Protein AF-A0A962NKF5-F1 (afdb_monomer)

pLDDT: mean 88.83, std 11.0, range [54.78, 98.25]

Secondary structure (DSSP, 8-state):
--SS-----EEEEETTEEEEEESTTS-EEEEEEETTB-----------EE-SS-EES-S-HHHHHHHHHHHHHS-PPPSS-HHHHHHHHHHHHHHHHHHT-

Structure (mmCIF, N/CA/C/O backbone):
data_AF-A0A962NKF5-F1
#
_entry.id   AF-A0A962NKF5-F1
#
loop_
_atom_site.group_PDB
_atom_site.id
_atom_site.type_symbol
_atom_site.label_atom_id
_atom_site.label_alt_id
_atom_site.label_comp_id
_atom_site.label_asym_id
_atom_site.label_entity_id
_atom_site.label_seq_id
_atom_site.pdbx_PDB_ins_code
_atom_site.Cartn_x
_atom_site.Cartn_y
_atom_site.Cartn_z
_atom_site.occupancy
_atom_site.B_iso_or_equiv
_atom_site.auth_seq_id
_atom_site.auth_comp_id
_atom_site.auth_asym_id
_atom_site.auth_atom_id
_atom_site.pdbx_PDB_model_num
ATOM 1 N N . SER A 1 1 ? 1.709 -2.705 17.712 1.00 67.31 1 SER A N 1
ATOM 2 C CA . SER A 1 1 ? 2.740 -3.753 17.711 1.00 67.31 1 SER A CA 1
ATOM 3 C C . SER A 1 1 ? 3.871 -3.405 18.652 1.00 67.31 1 SER A C 1
ATOM 5 O O . SER A 1 1 ? 4.357 -2.287 18.574 1.00 67.31 1 SER A O 1
ATOM 7 N N . TYR A 1 2 ? 4.275 -4.319 19.533 1.00 85.94 2 TYR A N 1
ATOM 8 C CA . TYR A 1 2 ? 5.460 -4.162 20.383 1.00 85.94 2 TYR A CA 1
ATOM 9 C C . TYR A 1 2 ? 6.622 -4.927 19.730 1.00 85.94 2 TYR A C 1
ATOM 11 O O . TYR A 1 2 ? 6.464 -6.109 19.433 1.00 85.94 2 TYR A O 1
ATOM 19 N N . GLU A 1 3 ? 7.728 -4.234 19.437 1.00 85.75 3 GLU A N 1
ATOM 20 C CA . GLU A 1 3 ? 9.009 -4.753 18.899 1.00 85.75 3 GLU A CA 1
ATOM 21 C C . GLU A 1 3 ? 9.004 -5.452 17.521 1.00 85.75 3 GLU A C 1
ATOM 23 O O . GLU A 1 3 ? 10.066 -5.636 16.935 1.00 85.75 3 GLU A O 1
ATOM 28 N N . ARG A 1 4 ? 7.846 -5.813 16.958 1.00 80.94 4 ARG A N 1
ATOM 29 C CA . ARG A 1 4 ? 7.738 -6.475 15.642 1.00 80.94 4 ARG A CA 1
ATOM 30 C C . ARG A 1 4 ? 6.448 -6.126 14.910 1.00 80.94 4 ARG A C 1
ATOM 32 O O . ARG A 1 4 ? 5.448 -5.806 15.553 1.00 80.94 4 ARG A O 1
ATOM 39 N N . ASN A 1 5 ? 6.431 -6.261 13.585 1.00 82.00 5 ASN A N 1
ATOM 40 C CA . ASN A 1 5 ? 5.204 -6.144 12.788 1.00 82.00 5 ASN A CA 1
ATOM 41 C C . ASN A 1 5 ? 4.246 -7.282 13.164 1.00 82.00 5 ASN A C 1
ATOM 43 O O . ASN A 1 5 ? 4.622 -8.446 13.088 1.00 82.00 5 ASN A O 1
ATOM 47 N N . MET A 1 6 ? 3.044 -6.947 13.636 1.00 87.50 6 MET A N 1
ATOM 48 C CA . MET A 1 6 ? 2.034 -7.946 14.003 1.00 87.50 6 MET A CA 1
ATOM 49 C C . MET A 1 6 ? 1.136 -8.263 12.811 1.00 87.50 6 MET A C 1
ATOM 51 O O . MET A 1 6 ? 0.938 -9.433 12.519 1.00 87.50 6 MET A O 1
ATOM 55 N N . GLU A 1 7 ? 0.644 -7.241 12.110 1.00 89.19 7 GLU A N 1
ATOM 56 C CA . GLU A 1 7 ? -0.285 -7.400 10.991 1.00 89.19 7 GLU A CA 1
ATOM 57 C C . GLU A 1 7 ? -0.297 -6.127 10.135 1.00 89.19 7 GLU A C 1
ATOM 59 O O . GLU A 1 7 ? -0.183 -5.016 10.666 1.00 89.19 7 GLU A O 1
ATOM 64 N N . GLY A 1 8 ? -0.470 -6.292 8.824 1.00 88.94 8 GLY A N 1
ATOM 65 C CA . GLY A 1 8 ? -1.065 -5.283 7.958 1.00 88.94 8 GLY A CA 1
ATOM 66 C C . GLY A 1 8 ? -2.331 -5.868 7.343 1.00 88.94 8 GLY A C 1
ATOM 67 O O . GLY A 1 8 ? -2.303 -6.993 6.855 1.00 88.94 8 GLY A O 1
ATOM 68 N N . SER A 1 9 ? -3.439 -5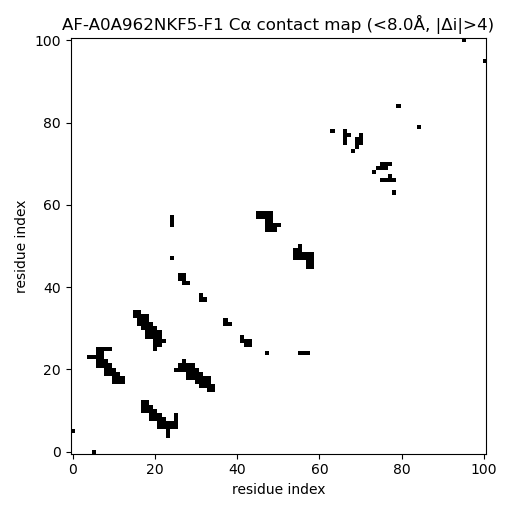.130 7.357 1.00 93.88 9 SER A N 1
ATOM 69 C CA . SER A 1 9 ? -4.677 -5.605 6.744 1.00 93.88 9 SER A CA 1
ATOM 70 C C . SER A 1 9 ? -5.477 -4.506 6.061 1.00 93.88 9 SER A C 1
ATOM 72 O O . SER A 1 9 ? -5.446 -3.333 6.436 1.00 93.88 9 SER A O 1
ATOM 74 N N . LEU A 1 10 ? -6.193 -4.917 5.019 1.00 95.31 10 LEU A N 1
ATOM 75 C CA . LEU A 1 10 ? -7.101 -4.097 4.236 1.00 95.31 10 LEU A CA 1
ATOM 76 C C . LEU A 1 10 ? -8.372 -4.904 3.987 1.00 95.31 10 LEU A C 1
ATOM 78 O O . LEU A 1 10 ? -8.329 -5.981 3.396 1.00 95.31 10 LEU A O 1
ATOM 82 N N . THR A 1 11 ? -9.510 -4.375 4.431 1.00 97.38 11 THR A N 1
ATOM 83 C CA . THR A 1 11 ? -10.823 -4.967 4.156 1.00 97.38 11 THR A CA 1
ATOM 84 C C . THR A 1 11 ? -11.651 -3.998 3.332 1.00 97.38 11 THR A C 1
ATOM 86 O O . THR A 1 11 ? -11.828 -2.844 3.719 1.00 97.38 11 THR A O 1
ATOM 89 N N . LEU A 1 12 ? -12.165 -4.474 2.205 1.00 96.88 12 LEU A N 1
ATOM 90 C CA . LEU A 1 12 ? -13.009 -3.710 1.299 1.00 96.88 12 LEU A CA 1
ATOM 91 C C . LEU A 1 12 ? -14.410 -4.308 1.317 1.00 96.88 12 LEU A C 1
ATOM 93 O O . LEU A 1 12 ? -14.587 -5.478 0.985 1.00 96.88 12 LEU A O 1
ATOM 97 N N . PHE A 1 13 ? -15.394 -3.492 1.693 1.00 97.88 13 PHE A N 1
ATOM 98 C CA . PHE A 1 13 ? -16.812 -3.824 1.606 1.00 97.88 13 PHE A CA 1
ATOM 99 C C . PHE A 1 13 ? -17.419 -3.052 0.442 1.00 97.88 13 PHE A C 1
ATOM 101 O O . PHE A 1 13 ? -17.358 -1.822 0.399 1.00 97.88 13 PHE A O 1
ATOM 108 N N . CYS A 1 14 ? -17.988 -3.774 -0.513 1.00 97.19 14 CYS A N 1
ATOM 109 C CA . CYS A 1 14 ? -18.562 -3.214 -1.726 1.00 97.19 14 CYS A CA 1
ATOM 110 C C . CYS A 1 14 ? -19.936 -3.838 -1.987 1.00 97.19 14 CYS A C 1
ATOM 112 O O . CYS A 1 14 ? -20.257 -4.911 -1.480 1.00 97.19 14 CYS A O 1
ATOM 114 N N . GLU A 1 15 ? -20.744 -3.193 -2.827 1.00 98.19 15 GLU A N 1
ATOM 115 C CA . GLU A 1 15 ? -22.106 -3.656 -3.137 1.00 98.19 15 GLU A CA 1
ATOM 116 C C . GLU A 1 15 ? -22.148 -5.074 -3.734 1.00 98.19 15 GLU A C 1
ATOM 118 O O . GLU A 1 15 ? -23.105 -5.809 -3.515 1.00 98.19 15 GLU A O 1
ATOM 123 N N . ASN A 1 16 ? -21.103 -5.474 -4.467 1.00 97.31 16 ASN A N 1
ATOM 124 C CA . ASN A 1 16 ? -21.020 -6.767 -5.156 1.00 97.31 16 ASN A CA 1
ATOM 125 C C . ASN A 1 16 ? -19.946 -7.701 -4.580 1.00 97.31 16 ASN A C 1
ATOM 127 O O . ASN A 1 16 ? -19.585 -8.691 -5.219 1.00 97.31 16 ASN A O 1
ATOM 131 N N . GLY A 1 17 ? -19.408 -7.402 -3.398 1.00 97.25 17 GLY A N 1
ATOM 132 C CA . GLY A 1 17 ? -18.441 -8.299 -2.787 1.00 97.25 17 GLY A CA 1
ATOM 133 C C . GLY A 1 17 ? -17.707 -7.736 -1.587 1.00 97.25 17 GLY A C 1
ATOM 134 O O . GLY A 1 17 ? -17.829 -6.571 -1.214 1.00 97.25 17 GLY A O 1
ATOM 135 N N . THR A 1 18 ? -16.930 -8.602 -0.959 1.00 98.12 18 THR A N 1
ATOM 136 C CA . THR A 1 18 ? -16.061 -8.265 0.160 1.00 98.12 18 THR A CA 1
ATOM 137 C C . THR A 1 18 ? -14.753 -9.018 0.017 1.00 98.12 18 THR A C 1
ATOM 139 O O . THR A 1 18 ? -14.751 -10.216 -0.269 1.00 98.12 18 THR A O 1
ATOM 142 N N . VAL A 1 19 ? -13.648 -8.312 0.228 1.00 96.75 19 VAL A N 1
ATOM 143 C CA . VAL A 1 19 ? -12.297 -8.877 0.192 1.00 96.75 19 VAL A CA 1
ATOM 144 C C . VAL A 1 19 ? -11.543 -8.419 1.430 1.00 96.75 19 VAL A C 1
ATOM 146 O O . VAL A 1 19 ? -11.607 -7.242 1.790 1.00 96.75 19 VAL A O 1
ATOM 149 N N . LYS A 1 20 ? -10.823 -9.343 2.066 1.00 95.62 20 LYS A N 1
ATOM 150 C CA . LYS A 1 20 ? -9.853 -9.053 3.119 1.00 95.62 20 LYS A CA 1
ATOM 151 C C . LYS A 1 20 ? -8.487 -9.567 2.697 1.00 95.62 20 LYS A C 1
ATOM 153 O O . LYS A 1 20 ? -8.317 -10.760 2.456 1.00 95.62 20 LYS A O 1
ATOM 158 N N . ILE A 1 21 ? -7.530 -8.653 2.667 1.00 92.25 21 ILE A N 1
ATOM 159 C CA . ILE A 1 21 ? -6.107 -8.950 2.545 1.00 92.25 21 ILE A CA 1
ATOM 160 C C . ILE A 1 21 ? -5.484 -8.704 3.919 1.00 92.25 21 ILE A C 1
ATOM 162 O O . ILE A 1 21 ? -5.780 -7.690 4.555 1.00 92.25 21 ILE A O 1
ATOM 166 N N . GLY A 1 22 ? -4.658 -9.633 4.380 1.00 90.56 22 GLY A N 1
ATOM 167 C CA . GLY A 1 22 ? -4.021 -9.606 5.689 1.00 90.56 22 GLY A CA 1
ATOM 168 C C . GLY A 1 22 ? -2.619 -10.211 5.673 1.00 90.56 22 GLY A C 1
ATOM 169 O O . GLY A 1 22 ? -1.944 -10.227 4.638 1.00 90.56 22 GLY A O 1
ATOM 170 N N . GLY A 1 23 ? -2.176 -10.703 6.827 1.00 87.19 23 GLY A N 1
ATOM 171 C CA . GLY A 1 23 ? -0.805 -11.167 7.047 1.00 87.19 23 GLY A CA 1
ATOM 172 C C . GLY A 1 23 ? 0.169 -10.053 7.454 1.00 87.19 23 GLY A C 1
ATOM 173 O O . GLY A 1 23 ? -0.116 -8.856 7.387 1.00 87.19 23 GLY A O 1
ATOM 174 N N . GLN A 1 24 ? 1.366 -10.437 7.900 1.00 84.69 24 GLN A N 1
ATOM 175 C CA . GLN A 1 24 ? 2.364 -9.495 8.431 1.00 84.69 24 GLN A CA 1
ATOM 176 C C . GLN A 1 24 ? 2.811 -8.440 7.398 1.00 84.69 24 GLN A C 1
ATOM 178 O O . GLN A 1 24 ? 3.240 -7.350 7.785 1.00 84.69 24 GLN A O 1
ATOM 183 N N . TYR A 1 25 ? 2.682 -8.744 6.101 1.00 83.19 25 TYR A N 1
ATOM 184 C CA . TYR A 1 25 ? 3.105 -7.879 4.999 1.00 83.19 25 TYR A CA 1
ATOM 185 C C . TYR A 1 25 ? 2.046 -7.745 3.892 1.00 83.19 25 TYR A C 1
ATOM 187 O O . TYR A 1 25 ? 2.423 -7.516 2.746 1.00 83.19 25 TYR A O 1
ATOM 195 N N . LEU A 1 26 ? 0.746 -7.871 4.208 1.00 86.38 26 LEU A N 1
ATOM 196 C CA . LEU A 1 26 ? -0.355 -7.870 3.219 1.00 86.38 26 LEU A CA 1
ATOM 197 C C . LEU A 1 26 ? -0.232 -9.000 2.175 1.00 86.38 26 LEU A C 1
ATOM 199 O O . LEU A 1 26 ? -0.547 -8.824 1.000 1.00 86.38 26 LEU A O 1
ATOM 203 N N . ASN A 1 27 ? 0.280 -10.155 2.601 1.00 82.88 27 ASN A N 1
ATOM 204 C CA . ASN A 1 27 ? 0.615 -11.302 1.755 1.00 82.88 27 ASN A CA 1
ATOM 205 C C . ASN A 1 27 ? -0.443 -12.415 1.744 1.00 82.88 27 ASN A C 1
ATOM 207 O O . ASN A 1 27 ? -0.234 -13.435 1.089 1.00 82.88 27 ASN A O 1
ATOM 211 N N . GLU A 1 28 ? -1.543 -12.258 2.476 1.00 86.44 28 GLU A N 1
ATOM 212 C CA . GLU A 1 28 ? -2.548 -13.308 2.646 1.00 86.44 28 GLU A CA 1
ATOM 213 C C . GLU A 1 28 ? -3.918 -12.826 2.174 1.00 86.44 28 GLU A C 1
ATOM 215 O O . GLU A 1 28 ? -4.420 -11.798 2.628 1.00 86.44 28 GLU A O 1
ATOM 220 N N . LEU A 1 29 ? -4.557 -13.583 1.279 1.00 90.44 29 LEU A N 1
ATOM 221 C CA . LEU A 1 29 ? -5.976 -13.408 0.979 1.00 90.44 29 LEU A CA 1
ATOM 222 C C . LEU A 1 29 ? -6.796 -14.134 2.054 1.00 90.44 29 LEU A C 1
ATOM 224 O O . LEU A 1 29 ? -7.105 -15.316 1.923 1.00 90.44 29 LEU A O 1
ATOM 228 N N . GLU A 1 30 ? -7.123 -13.429 3.134 1.00 92.75 30 GLU A N 1
ATOM 229 C CA . GLU A 1 30 ? -7.816 -14.013 4.289 1.00 92.75 30 GLU A CA 1
ATOM 230 C C . GLU A 1 30 ? -9.308 -14.261 4.039 1.00 92.75 30 GLU A C 1
ATOM 232 O O . GLU A 1 30 ? -9.896 -15.177 4.615 1.00 92.75 30 GLU A O 1
ATOM 237 N N . TYR A 1 31 ? -9.946 -13.435 3.206 1.00 95.00 31 TYR A N 1
ATOM 238 C CA . TYR A 1 31 ? -11.352 -13.605 2.853 1.00 95.00 31 TYR A CA 1
ATOM 239 C C . TYR A 1 31 ? -11.642 -13.056 1.462 1.00 95.00 31 TYR A C 1
ATOM 241 O O . TYR A 1 31 ? -11.206 -11.962 1.104 1.00 95.00 31 TYR A O 1
ATOM 249 N N . GLN A 1 32 ? -12.475 -13.773 0.717 1.00 96.12 32 GLN A N 1
ATOM 250 C CA . GLN A 1 32 ? -13.121 -13.252 -0.475 1.00 96.12 32 GLN A CA 1
ATOM 251 C C . GLN A 1 32 ? -14.544 -13.791 -0.591 1.00 96.12 32 GLN A C 1
ATOM 253 O O . GLN A 1 32 ? -14.813 -14.964 -0.341 1.00 96.12 32 GLN A O 1
ATOM 258 N N . ASN A 1 33 ? -15.450 -12.918 -1.002 1.00 97.25 33 ASN A N 1
ATOM 259 C CA . ASN A 1 33 ? -16.750 -13.281 -1.536 1.00 97.25 33 ASN A CA 1
ATOM 260 C C . ASN A 1 33 ? -17.111 -12.211 -2.556 1.00 97.25 33 ASN A C 1
ATOM 262 O O . ASN A 1 33 ? -17.446 -11.089 -2.175 1.00 97.25 33 ASN A O 1
ATOM 266 N N . ILE A 1 34 ? -16.967 -12.527 -3.837 1.00 97.38 34 ILE A N 1
ATOM 267 C CA . ILE A 1 34 ? -17.173 -11.581 -4.927 1.00 97.38 34 ILE A CA 1
ATOM 268 C C . ILE A 1 34 ? -18.205 -12.189 -5.866 1.00 97.38 34 ILE A C 1
ATOM 270 O O . ILE A 1 34 ? -18.146 -13.370 -6.205 1.00 97.38 34 ILE A O 1
ATOM 274 N N . LYS A 1 35 ? -19.186 -11.386 -6.267 1.00 97.88 35 LYS A N 1
ATOM 275 C CA . LYS A 1 35 ? -20.238 -11.835 -7.169 1.00 97.88 35 LYS A CA 1
ATOM 276 C C . LYS A 1 35 ? -19.634 -12.303 -8.499 1.00 97.88 35 LYS A C 1
ATOM 278 O O . LYS A 1 35 ? -18.880 -11.568 -9.127 1.00 97.88 35 LYS A O 1
ATOM 283 N N . ASP A 1 36 ? -20.007 -13.510 -8.918 1.00 96.62 36 ASP A N 1
ATOM 284 C CA . ASP A 1 36 ? -19.661 -14.117 -10.210 1.00 96.62 36 ASP A CA 1
ATOM 285 C C . ASP A 1 36 ? -18.149 -14.279 -10.486 1.00 96.62 36 ASP A C 1
ATOM 287 O O . ASP A 1 36 ? -17.753 -14.531 -11.625 1.00 96.62 36 ASP A O 1
ATOM 291 N N . MET A 1 37 ? -17.289 -14.175 -9.465 1.00 94.56 37 MET A N 1
ATOM 292 C CA . MET A 1 37 ? -15.852 -14.408 -9.616 1.00 94.56 37 MET A CA 1
ATOM 293 C C . MET A 1 37 ? -15.193 -14.914 -8.332 1.00 94.56 37 MET A C 1
ATOM 295 O O . MET A 1 37 ? -15.690 -14.728 -7.226 1.00 94.56 37 MET A O 1
ATOM 299 N N . GLU A 1 38 ? -14.020 -15.511 -8.495 1.00 93.12 38 GLU A N 1
ATOM 300 C CA . GLU A 1 38 ? -13.147 -15.936 -7.408 1.00 93.12 38 GLU A CA 1
ATOM 301 C C . GLU A 1 38 ? -11.707 -15.623 -7.817 1.00 93.12 38 GLU A C 1
ATOM 303 O O . GLU A 1 38 ? -11.283 -15.945 -8.931 1.00 93.12 38 GLU A O 1
ATOM 308 N N . LEU A 1 39 ? -10.961 -14.980 -6.927 1.00 90.50 39 LEU A N 1
ATOM 309 C CA . LEU A 1 39 ? -9.528 -14.791 -7.069 1.00 90.50 39 LEU A CA 1
ATOM 310 C C . LEU A 1 39 ? -8.847 -16.129 -6.773 1.00 90.50 39 LEU A C 1
ATOM 312 O O . LEU A 1 39 ? -8.818 -16.586 -5.630 1.00 90.50 39 LEU A O 1
ATOM 316 N N . LYS A 1 40 ? -8.327 -16.773 -7.814 1.00 84.50 40 LYS A N 1
ATOM 317 C CA . LYS A 1 40 ? -7.563 -18.020 -7.708 1.00 84.50 40 LYS A CA 1
ATOM 318 C C . LYS A 1 40 ? -6.075 -17.714 -7.718 1.00 84.50 40 LYS A C 1
ATOM 320 O O . LYS A 1 40 ? -5.666 -16.690 -8.254 1.00 84.50 40 LYS A O 1
ATOM 325 N N . ASP A 1 41 ? -5.295 -18.601 -7.108 1.00 72.19 41 ASP A N 1
ATOM 326 C CA . ASP A 1 41 ? -3.830 -18.553 -7.130 1.00 72.19 41 ASP A CA 1
ATOM 327 C C . ASP A 1 41 ? -3.244 -17.218 -6.640 1.00 72.19 41 ASP A C 1
ATOM 329 O O . ASP A 1 41 ? -2.185 -16.780 -7.082 1.00 72.19 41 ASP A O 1
ATOM 333 N N . VAL A 1 42 ? -3.908 -16.574 -5.671 1.00 71.12 42 VAL A N 1
ATOM 334 C CA . VAL A 1 42 ? -3.368 -15.409 -4.949 1.00 71.12 42 VAL A CA 1
ATOM 335 C C . VAL A 1 42 ? -2.331 -15.884 -3.927 1.00 71.12 42 VAL A C 1
ATOM 337 O O . VAL A 1 42 ? -2.428 -15.616 -2.732 1.00 71.12 42 VAL A O 1
ATOM 340 N N . SER A 1 43 ? -1.355 -16.670 -4.376 1.00 59.72 43 SER A N 1
ATOM 341 C CA . SER A 1 43 ? -0.151 -16.917 -3.602 1.00 59.72 43 SER A CA 1
ATOM 342 C C . SER A 1 43 ? 0.797 -15.769 -3.883 1.00 59.72 43 SER A C 1
ATOM 344 O O . SER A 1 43 ? 1.308 -15.622 -4.993 1.00 59.72 43 SER A O 1
ATOM 346 N N . VAL A 1 44 ? 1.046 -14.956 -2.867 1.00 62.19 44 VAL A N 1
ATOM 347 C CA . VAL A 1 44 ? 2.186 -14.053 -2.898 1.00 62.19 44 VAL A CA 1
ATOM 348 C C . VAL A 1 44 ? 3.437 -14.924 -2.819 1.00 62.19 44 VAL A C 1
ATOM 350 O O . VAL A 1 44 ? 3.839 -15.371 -1.744 1.00 62.19 44 VAL A O 1
ATOM 353 N N . GLU A 1 45 ? 4.025 -15.231 -3.975 1.00 54.78 45 GLU A N 1
ATOM 354 C CA . GLU A 1 45 ? 5.334 -15.871 -4.056 1.00 54.78 45 GLU A CA 1
ATOM 355 C C . GLU A 1 45 ? 6.393 -14.858 -3.616 1.00 54.78 45 GLU A C 1
ATOM 357 O O . GLU A 1 45 ? 6.968 -14.120 -4.406 1.00 54.78 45 GLU A O 1
ATOM 362 N N . GLY A 1 46 ? 6.617 -14.770 -2.311 1.00 59.69 46 GLY A N 1
ATOM 363 C CA . GLY A 1 46 ? 7.599 -13.848 -1.767 1.00 59.69 46 GLY A CA 1
ATOM 364 C C . GLY A 1 46 ? 7.716 -14.014 -0.269 1.00 59.69 46 GLY A C 1
ATOM 365 O O . GLY A 1 46 ? 6.768 -13.774 0.475 1.00 59.69 46 GLY A O 1
ATOM 366 N N . LYS A 1 47 ? 8.897 -14.423 0.198 1.00 63.75 47 LYS A N 1
ATOM 367 C CA . LYS A 1 47 ? 9.229 -14.266 1.614 1.00 63.75 47 LYS A CA 1
ATOM 368 C C . LYS A 1 47 ? 9.423 -12.777 1.888 1.00 63.75 47 LYS A C 1
ATOM 370 O O . LYS A 1 47 ? 9.876 -12.040 1.015 1.00 63.75 47 LYS A O 1
ATOM 375 N N . ALA A 1 48 ? 9.105 -12.359 3.108 1.00 71.69 48 ALA A N 1
ATOM 376 C CA . ALA A 1 48 ? 9.553 -11.077 3.634 1.00 71.69 48 ALA A CA 1
ATOM 377 C C . ALA A 1 48 ? 11.045 -10.885 3.319 1.00 71.69 48 ALA A C 1
ATOM 379 O O . ALA A 1 48 ? 11.824 -11.834 3.472 1.00 71.69 48 ALA A O 1
ATOM 380 N N . ASN A 1 49 ? 11.445 -9.692 2.871 1.00 72.12 49 ASN A N 1
ATOM 381 C CA . ASN A 1 49 ? 12.858 -9.416 2.619 1.00 72.12 49 ASN A CA 1
ATOM 382 C C . ASN A 1 49 ? 13.644 -9.634 3.920 1.00 72.12 49 ASN A C 1
ATOM 384 O O . ASN A 1 49 ? 13.303 -9.048 4.946 1.00 72.12 49 ASN A O 1
ATOM 388 N N . ASP A 1 50 ? 14.682 -10.467 3.888 1.00 78.50 50 ASP A N 1
ATOM 389 C CA . ASP A 1 50 ? 15.523 -10.742 5.052 1.00 78.50 50 ASP A CA 1
ATOM 390 C C . ASP A 1 50 ? 16.792 -9.884 4.996 1.00 78.50 50 ASP A C 1
ATOM 392 O O . ASP A 1 50 ? 17.651 -10.067 4.134 1.00 78.50 50 ASP A O 1
ATOM 396 N N . TYR A 1 51 ? 16.895 -8.929 5.919 1.00 78.44 51 TYR A N 1
ATOM 397 C CA . TYR A 1 51 ? 18.043 -8.033 6.071 1.00 78.44 51 TYR A CA 1
ATOM 398 C C . TYR A 1 51 ? 18.993 -8.499 7.193 1.00 78.44 51 T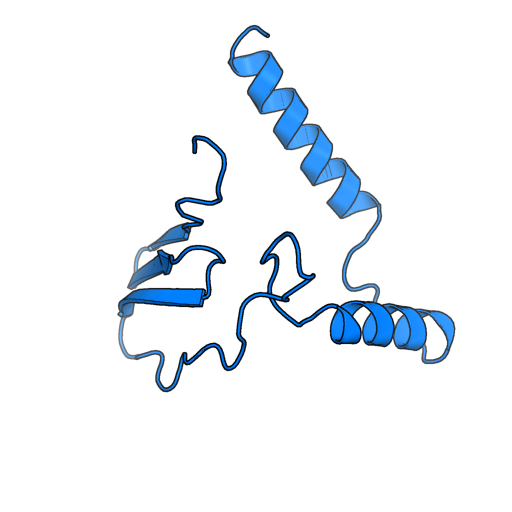YR A C 1
ATOM 400 O O . TYR A 1 51 ? 19.839 -7.734 7.662 1.00 78.44 51 TYR A O 1
ATOM 408 N N . GLY A 1 52 ? 18.846 -9.740 7.667 1.00 82.38 52 GLY A N 1
ATOM 409 C CA . GLY A 1 52 ? 19.637 -10.363 8.725 1.00 82.38 52 GLY A CA 1
ATOM 410 C C . GLY A 1 52 ? 19.121 -10.046 10.127 1.00 82.38 52 GLY A C 1
ATOM 411 O O . GLY A 1 52 ? 18.735 -10.944 10.870 1.00 82.38 52 GLY A O 1
ATOM 412 N N . THR A 1 53 ? 19.102 -8.769 10.511 1.00 80.12 53 THR A N 1
ATOM 413 C CA . THR A 1 53 ? 18.596 -8.334 11.831 1.00 80.12 53 THR A CA 1
ATOM 414 C C . THR A 1 53 ? 17.106 -7.993 11.826 1.00 80.12 53 THR A C 1
ATOM 416 O O . THR A 1 53 ? 16.515 -7.799 12.886 1.00 80.12 53 THR A O 1
ATOM 419 N N . TYR A 1 54 ? 16.497 -7.917 10.642 1.00 72.81 54 TYR A N 1
ATOM 420 C CA . TYR A 1 54 ? 15.101 -7.554 10.434 1.00 72.81 54 TYR A CA 1
ATOM 421 C C . TYR A 1 54 ? 14.559 -8.272 9.198 1.00 72.81 54 TYR A C 1
ATOM 423 O O . TYR A 1 54 ? 15.213 -8.295 8.157 1.00 72.81 54 TYR A O 1
ATOM 431 N N . GLN A 1 55 ? 13.345 -8.809 9.307 1.00 73.69 55 GLN A N 1
ATOM 432 C CA . GLN A 1 55 ? 12.564 -9.256 8.158 1.00 73.69 55 GLN A CA 1
ATOM 433 C C . GLN A 1 55 ? 11.503 -8.204 7.842 1.00 73.69 55 GLN A C 1
ATOM 435 O O . GLN A 1 55 ? 10.784 -7.740 8.732 1.00 73.69 55 GLN A O 1
ATOM 440 N N . GLY A 1 56 ? 11.429 -7.796 6.581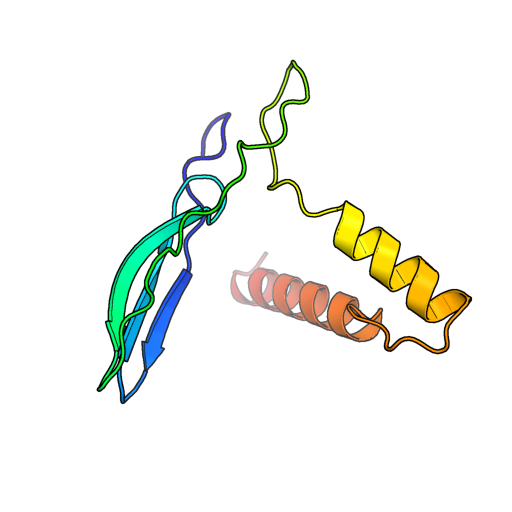 1.00 71.06 56 GLY A N 1
ATOM 441 C CA . GLY A 1 56 ? 10.733 -6.593 6.150 1.00 71.06 56 GLY A CA 1
ATOM 442 C C . GLY A 1 56 ? 9.855 -6.773 4.926 1.00 71.06 56 GLY A C 1
ATOM 443 O O . GLY A 1 56 ? 9.421 -7.872 4.623 1.00 71.06 56 GLY A O 1
ATOM 444 N N . SER A 1 57 ? 9.575 -5.649 4.267 1.00 65.88 57 SER A N 1
ATOM 445 C CA . SER A 1 57 ? 8.689 -5.496 3.108 1.00 65.88 57 SER A CA 1
ATOM 446 C C . SER A 1 57 ? 8.773 -6.621 2.069 1.00 65.88 57 SER A C 1
ATOM 448 O O . SER A 1 57 ? 9.757 -7.350 1.976 1.00 65.88 57 SER A O 1
ATOM 450 N N . MET A 1 58 ? 7.735 -6.733 1.241 1.00 72.00 58 MET A N 1
ATOM 451 C CA . MET A 1 58 ? 7.759 -7.637 0.093 1.00 72.00 58 MET A CA 1
ATOM 452 C C . MET A 1 58 ? 8.837 -7.273 -0.940 1.00 72.00 58 MET A C 1
ATOM 454 O O . MET 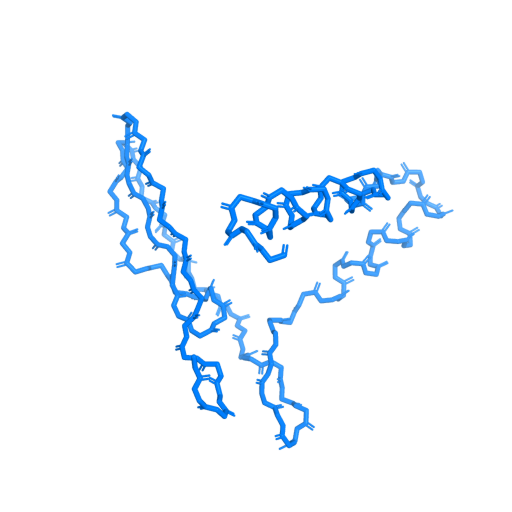A 1 58 ? 9.336 -6.143 -1.005 1.00 72.00 58 MET A O 1
ATOM 458 N N . SER A 1 59 ? 9.184 -8.250 -1.774 1.00 69.38 59 SER A N 1
ATOM 459 C CA . SER A 1 59 ? 10.257 -8.180 -2.766 1.00 69.38 59 SER A CA 1
ATOM 460 C C . SER A 1 59 ? 9.789 -7.612 -4.118 1.00 69.38 59 SER A C 1
ATOM 462 O O . SER A 1 59 ? 9.756 -8.336 -5.095 1.00 69.38 59 SER A O 1
ATOM 464 N N . ASN A 1 60 ? 9.405 -6.326 -4.168 1.00 82.19 60 ASN A N 1
ATOM 465 C CA . ASN A 1 60 ? 8.919 -5.666 -5.403 1.00 82.19 60 ASN A CA 1
ATOM 466 C C . ASN A 1 60 ? 9.636 -4.329 -5.715 1.00 82.19 60 ASN A C 1
ATOM 468 O O . ASN A 1 60 ? 9.092 -3.454 -6.390 1.00 82.19 60 ASN A O 1
ATOM 472 N N . HIS A 1 61 ? 10.823 -4.095 -5.142 1.00 85.75 61 HIS A N 1
ATOM 473 C CA . HIS A 1 61 ? 11.552 -2.830 -5.346 1.00 85.75 61 HIS A CA 1
ATOM 474 C C . HIS A 1 61 ? 12.139 -2.719 -6.756 1.00 85.75 61 HIS A C 1
ATOM 476 O O . HIS A 1 61 ? 12.275 -1.618 -7.284 1.00 85.75 61 HIS A O 1
ATOM 482 N N . ASP A 1 62 ? 12.473 -3.854 -7.358 1.00 88.88 62 ASP A N 1
ATOM 483 C CA . ASP A 1 62 ? 12.840 -3.985 -8.764 1.00 88.88 62 ASP A CA 1
ATOM 484 C C . ASP A 1 62 ? 11.804 -3.327 -9.681 1.00 88.88 62 ASP A C 1
ATOM 486 O O . ASP A 1 62 ? 12.190 -2.486 -10.488 1.00 88.88 62 ASP A O 1
ATOM 490 N N . HIS A 1 63 ? 10.505 -3.554 -9.470 1.00 91.19 63 HIS A N 1
ATOM 491 C CA . HIS A 1 63 ? 9.450 -2.900 -10.257 1.00 91.19 63 HIS A CA 1
ATOM 492 C C . HIS A 1 63 ? 9.429 -1.369 -10.123 1.00 91.19 63 HIS A C 1
ATOM 494 O O . HIS A 1 63 ? 9.099 -0.653 -11.073 1.00 91.19 63 HIS A O 1
ATOM 500 N N . VAL A 1 64 ? 9.811 -0.835 -8.959 1.00 92.38 64 VAL A N 1
ATOM 501 C CA . VAL A 1 64 ? 9.951 0.619 -8.776 1.00 92.38 64 VAL A CA 1
ATOM 502 C C . VAL A 1 64 ? 11.115 1.142 -9.617 1.00 92.38 64 VAL A C 1
ATOM 504 O O . VAL A 1 64 ? 10.967 2.149 -10.309 1.00 92.38 64 VAL A O 1
ATOM 507 N N . TYR A 1 65 ? 12.259 0.453 -9.602 1.00 94.06 65 TYR A N 1
ATOM 508 C CA . TYR A 1 65 ? 13.413 0.830 -10.422 1.00 94.06 65 TYR A CA 1
ATOM 509 C C . TYR A 1 65 ? 13.143 0.666 -11.921 1.00 94.06 65 TYR A C 1
ATOM 511 O O . TYR A 1 65 ? 13.534 1.536 -12.699 1.00 94.06 65 TYR A O 1
ATOM 519 N N . GLU A 1 66 ? 12.428 -0.384 -12.326 1.00 95.94 66 GLU A N 1
ATOM 520 C CA . GLU A 1 66 ? 11.960 -0.572 -13.701 1.00 95.94 66 GLU A CA 1
ATOM 521 C C . GLU A 1 66 ? 11.109 0.617 -14.157 1.00 95.94 66 GLU A C 1
ATOM 523 O O . GLU A 1 66 ? 11.344 1.153 -15.241 1.00 95.94 66 GLU A O 1
ATOM 528 N N . ASN A 1 67 ? 10.177 1.095 -13.321 1.00 96.81 67 ASN A N 1
ATOM 529 C CA . ASN A 1 67 ? 9.387 2.283 -13.646 1.00 96.81 67 ASN A CA 1
ATOM 530 C C . ASN A 1 67 ? 10.258 3.541 -13.772 1.00 96.81 67 ASN A C 1
ATOM 532 O O . ASN A 1 67 ? 10.073 4.309 -14.715 1.00 96.81 67 ASN A O 1
ATOM 536 N N . VAL A 1 68 ? 11.229 3.738 -12.873 1.00 96.50 68 VAL A N 1
ATOM 537 C CA . VAL A 1 68 ? 12.163 4.875 -12.948 1.00 96.50 68 VAL A CA 1
ATOM 538 C C . VAL A 1 68 ? 12.930 4.866 -14.271 1.00 96.50 68 VAL A C 1
ATOM 540 O O . VAL A 1 68 ? 12.968 5.885 -14.960 1.00 96.50 68 VAL A O 1
ATOM 543 N N . ILE A 1 69 ? 13.497 3.721 -14.656 1.00 97.56 69 ILE A N 1
ATOM 544 C CA . ILE A 1 69 ? 14.233 3.574 -15.919 1.00 97.56 69 ILE A CA 1
ATOM 545 C C . ILE A 1 69 ? 13.297 3.818 -17.107 1.00 97.56 69 ILE A C 1
ATOM 547 O O . ILE A 1 69 ? 13.628 4.593 -18.003 1.00 97.56 69 ILE A O 1
ATOM 551 N N . ALA A 1 70 ? 12.101 3.224 -17.098 1.00 97.94 70 ALA A N 1
ATOM 552 C CA . ALA A 1 70 ? 11.131 3.393 -18.174 1.00 97.94 70 ALA A CA 1
ATOM 553 C C . ALA A 1 70 ? 10.722 4.864 -18.364 1.00 97.94 70 ALA A C 1
ATOM 555 O O . ALA A 1 70 ? 10.640 5.341 -19.496 1.00 97.94 70 ALA A O 1
ATOM 556 N N . VAL A 1 71 ? 10.500 5.610 -17.280 1.00 97.50 71 VAL A N 1
ATOM 557 C CA . VAL A 1 71 ? 10.162 7.043 -17.334 1.00 97.50 71 VAL A CA 1
ATOM 558 C C . VAL A 1 71 ? 11.321 7.871 -17.886 1.00 97.50 71 VAL A C 1
ATOM 560 O O . VAL A 1 71 ? 11.097 8.752 -18.714 1.00 97.50 71 VAL A O 1
ATOM 563 N N . LEU A 1 72 ? 12.551 7.603 -17.437 1.00 97.25 72 LEU A N 1
ATOM 564 C CA . LEU A 1 72 ? 13.722 8.394 -17.822 1.00 97.25 72 LEU A CA 1
ATOM 565 C C . LEU A 1 72 ? 14.203 8.101 -19.249 1.00 97.25 72 LEU A C 1
ATOM 567 O O . LEU A 1 72 ? 14.669 9.015 -19.926 1.00 97.25 72 LEU A O 1
ATOM 571 N N . GLU A 1 73 ? 14.094 6.851 -19.705 1.00 98.12 73 GLU A N 1
ATOM 572 C CA . GLU A 1 73 ? 14.727 6.395 -20.951 1.00 98.12 73 GLU A CA 1
ATOM 573 C C . GLU A 1 73 ? 13.734 5.955 -22.037 1.00 98.12 73 GLU A C 1
ATOM 575 O O . GLU A 1 73 ? 14.096 5.915 -23.212 1.00 98.12 73 GLU A O 1
ATOM 580 N N . GLN A 1 74 ? 12.488 5.619 -21.682 1.00 96.75 74 GLN A N 1
ATOM 581 C CA . GLN A 1 74 ? 11.559 4.903 -22.573 1.00 96.75 74 GLN A CA 1
ATOM 582 C C . GLN A 1 74 ? 10.192 5.592 -22.733 1.00 96.75 74 GLN A C 1
ATOM 584 O O . GLN A 1 74 ? 9.237 4.956 -23.177 1.00 96.75 74 G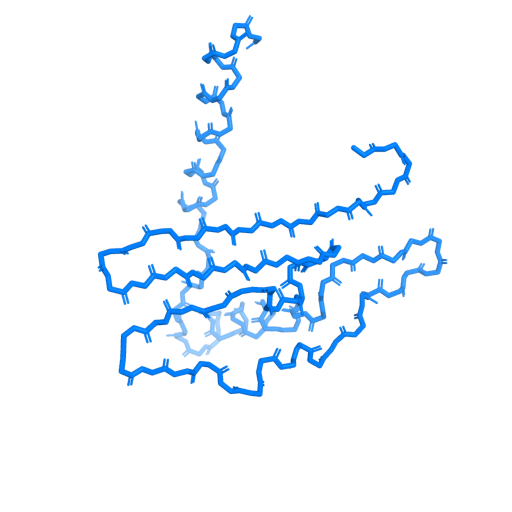LN A O 1
ATOM 589 N N . ASN A 1 75 ? 10.069 6.883 -22.387 1.00 95.50 75 ASN A N 1
ATOM 590 C CA . ASN A 1 75 ? 8.786 7.612 -22.366 1.00 95.50 75 ASN A CA 1
ATOM 591 C C . ASN A 1 75 ? 7.693 6.886 -21.549 1.00 95.50 75 ASN A C 1
ATOM 593 O O . ASN A 1 75 ? 6.501 6.959 -21.865 1.00 95.50 75 ASN A O 1
ATOM 597 N N . GLY A 1 76 ? 8.098 6.169 -20.500 1.00 96.25 76 GLY A N 1
ATOM 598 C CA . GLY A 1 76 ? 7.191 5.501 -19.577 1.00 96.25 76 GLY A CA 1
ATOM 599 C C . GLY A 1 76 ? 6.334 6.492 -18.790 1.00 96.25 76 GLY A C 1
ATOM 600 O O . GLY A 1 76 ? 6.690 7.657 -18.603 1.00 96.25 76 GLY A O 1
ATOM 601 N N . GLN A 1 77 ? 5.188 6.021 -18.303 1.00 96.69 77 GLN A N 1
ATOM 602 C CA . GLN A 1 77 ? 4.348 6.798 -17.395 1.00 96.69 77 GLN A CA 1
ATOM 603 C C . GLN A 1 77 ? 4.900 6.728 -15.970 1.00 96.69 77 GLN A C 1
ATOM 605 O O . GLN A 1 77 ? 5.324 5.667 -15.509 1.00 96.69 77 GLN A O 1
ATOM 610 N N . ILE A 1 78 ? 4.874 7.863 -15.268 1.00 95.75 78 ILE A N 1
ATOM 611 C CA . ILE A 1 78 ? 5.265 7.940 -13.858 1.00 95.75 78 ILE A CA 1
ATOM 612 C C . ILE A 1 78 ? 4.289 7.089 -13.046 1.00 95.75 78 ILE A C 1
ATOM 614 O O . ILE A 1 78 ? 3.099 7.393 -13.025 1.00 95.75 78 ILE A O 1
ATOM 618 N N . GLY A 1 79 ? 4.795 6.039 -12.395 1.00 94.25 79 GLY A N 1
ATOM 619 C CA . GLY A 1 79 ? 3.975 5.129 -11.595 1.00 94.25 79 GLY A CA 1
ATOM 620 C C . GLY A 1 79 ? 3.506 5.754 -10.282 1.00 94.25 79 GLY A C 1
ATOM 621 O O . GLY A 1 79 ? 2.334 5.651 -9.944 1.00 94.25 79 GLY A O 1
ATOM 622 N N . THR A 1 80 ? 4.406 6.448 -9.581 1.00 90.88 80 THR A N 1
ATOM 623 C CA . THR A 1 80 ? 4.089 7.175 -8.343 1.00 90.88 80 THR A CA 1
ATOM 624 C C . THR A 1 80 ? 4.628 8.590 -8.441 1.00 90.88 80 THR A C 1
ATOM 626 O O . THR A 1 80 ? 5.841 8.819 -8.444 1.00 90.88 8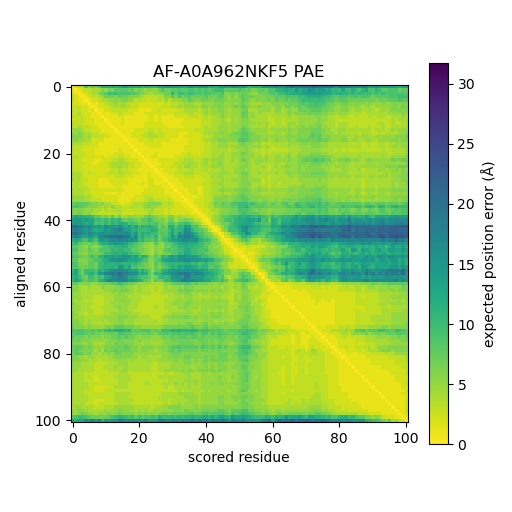0 THR A O 1
ATOM 629 N N . SER A 1 81 ? 3.727 9.560 -8.538 1.00 93.88 81 SER A N 1
ATOM 630 C CA . SER A 1 81 ? 4.090 10.966 -8.690 1.00 93.88 81 SER A CA 1
ATOM 631 C C . SER A 1 81 ? 4.390 11.645 -7.349 1.00 93.88 81 SER A C 1
ATOM 633 O O . SER A 1 81 ? 3.883 11.268 -6.291 1.00 93.88 81 SER A O 1
ATOM 635 N N . GLY A 1 82 ? 5.155 12.742 -7.393 1.00 95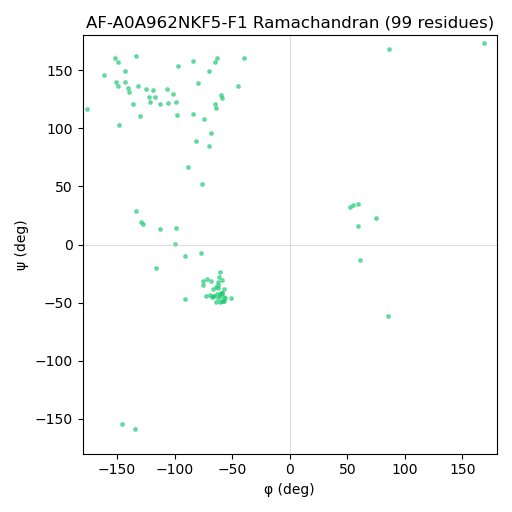.38 82 GLY A N 1
ATOM 636 C CA . GLY A 1 82 ? 5.357 13.593 -6.214 1.00 95.38 82 GLY A CA 1
ATOM 637 C C . GLY A 1 82 ? 4.052 14.204 -5.682 1.00 95.38 82 GLY A C 1
ATOM 638 O O . GLY A 1 82 ? 3.923 14.437 -4.482 1.00 95.38 82 GLY A O 1
ATOM 639 N N . TYR A 1 83 ? 3.059 14.415 -6.554 1.00 96.56 83 TYR A N 1
ATOM 640 C CA . TYR A 1 83 ? 1.738 14.897 -6.152 1.00 96.56 83 TYR A CA 1
ATOM 641 C C . TYR A 1 83 ? 0.983 13.862 -5.306 1.00 96.56 83 TYR A C 1
ATOM 643 O O . TYR A 1 83 ? 0.439 14.212 -4.263 1.00 96.56 83 TYR A O 1
ATOM 651 N N . GLU A 1 84 ? 0.991 12.585 -5.689 1.00 95.31 84 GLU A N 1
ATOM 652 C CA . GLU A 1 84 ? 0.391 11.511 -4.878 1.00 95.31 84 GLU A CA 1
ATOM 653 C C . GLU A 1 84 ? 1.114 11.335 -3.535 1.00 95.31 84 GLU A C 1
ATOM 655 O O . GLU A 1 84 ? 0.470 11.148 -2.496 1.00 95.31 84 GLU A O 1
ATOM 660 N N . GLY A 1 85 ? 2.442 11.502 -3.531 1.00 95.88 85 GLY A N 1
ATOM 661 C CA . GLY A 1 85 ? 3.234 11.584 -2.302 1.00 95.88 85 GLY A CA 1
ATOM 662 C C . GLY A 1 85 ? 2.749 12.704 -1.372 1.00 95.88 85 GLY A C 1
ATOM 663 O O . GLY A 1 85 ? 2.511 12.469 -0.187 1.00 95.88 85 GLY A O 1
ATOM 664 N N . LEU A 1 86 ? 2.504 13.901 -1.915 1.00 97.88 86 LEU A N 1
ATOM 665 C CA . LEU A 1 86 ? 1.941 15.025 -1.161 1.00 97.88 86 LEU A 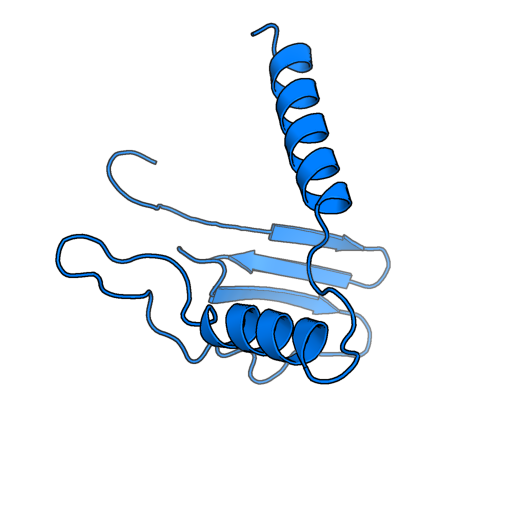CA 1
ATOM 666 C C . LEU A 1 86 ? 0.552 14.702 -0.584 1.00 97.88 86 LEU A C 1
ATOM 668 O O . LEU A 1 86 ? 0.295 15.013 0.578 1.00 97.88 86 LEU A O 1
ATOM 672 N N . LYS A 1 87 ? -0.338 14.053 -1.349 1.00 97.88 87 LYS A N 1
ATOM 673 C CA . LYS A 1 87 ? -1.681 13.675 -0.859 1.00 97.88 87 LYS A CA 1
ATOM 674 C C . LYS A 1 87 ? -1.614 12.698 0.315 1.00 97.88 87 LYS A C 1
ATOM 676 O O . LYS A 1 87 ? -2.433 12.800 1.227 1.00 97.88 87 LYS A O 1
ATOM 681 N N . THR A 1 88 ? -0.636 11.792 0.317 1.00 96.94 88 THR A N 1
ATOM 682 C CA . THR A 1 88 ? -0.390 10.887 1.451 1.00 96.94 88 THR A CA 1
ATOM 683 C C . THR A 1 88 ? -0.058 11.674 2.717 1.00 96.94 88 THR A C 1
ATOM 685 O O . THR A 1 88 ? -0.693 11.470 3.753 1.00 96.94 88 THR A O 1
ATOM 688 N N . VAL A 1 89 ? 0.882 12.621 2.626 1.00 97.75 89 VAL A N 1
ATOM 689 C CA . VAL A 1 89 ? 1.262 13.483 3.759 1.00 97.75 89 VAL A CA 1
ATOM 690 C C . VAL A 1 89 ? 0.068 14.309 4.241 1.00 97.75 89 VAL A C 1
ATOM 692 O O . VAL A 1 89 ? -0.213 14.336 5.435 1.00 97.75 89 VAL A O 1
ATOM 695 N N . GLU A 1 90 ? -0.699 14.893 3.320 1.00 98.19 90 GLU A N 1
ATOM 696 C CA . GLU A 1 90 ? -1.893 15.683 3.644 1.00 98.19 90 GLU A CA 1
ATOM 697 C C . GLU A 1 90 ? -2.929 14.874 4.453 1.00 98.19 90 GLU A C 1
ATOM 699 O O . GLU A 1 90 ? -3.572 15.401 5.363 1.00 98.19 90 GLU A O 1
ATOM 704 N N . ILE A 1 91 ? -3.116 13.587 4.140 1.00 98.19 91 ILE A N 1
ATOM 705 C CA . ILE A 1 91 ? -4.029 12.711 4.890 1.00 98.19 91 ILE A CA 1
ATOM 706 C C . ILE A 1 91 ? -3.486 12.437 6.295 1.00 98.19 91 ILE A C 1
ATOM 708 O O . ILE A 1 91 ? -4.250 12.521 7.258 1.00 98.19 91 ILE A O 1
ATOM 712 N N . ILE A 1 92 ? -2.187 12.154 6.425 1.00 97.75 92 ILE A N 1
ATOM 713 C CA . ILE A 1 92 ? -1.538 11.943 7.727 1.00 97.75 92 ILE A CA 1
ATOM 714 C C . ILE A 1 92 ? -1.732 13.180 8.612 1.00 97.75 92 ILE A C 1
ATOM 716 O O . ILE A 1 92 ? -2.208 13.061 9.740 1.00 97.75 92 ILE A O 1
ATOM 720 N N . GLU A 1 93 ? -1.459 14.375 8.086 1.00 98.00 93 GLU A N 1
ATOM 721 C CA . GLU A 1 93 ? -1.656 15.638 8.807 1.00 98.00 93 GLU A CA 1
ATOM 722 C C . GLU A 1 93 ? -3.113 15.837 9.246 1.00 98.00 93 GLU A C 1
ATOM 724 O O . GLU A 1 93 ? -3.377 16.240 10.381 1.00 98.00 93 GLU A O 1
ATOM 729 N N . LYS A 1 94 ? -4.083 15.516 8.377 1.00 98.25 94 LYS A N 1
ATOM 730 C CA . LYS A 1 94 ? -5.511 15.577 8.727 1.00 98.25 94 LYS A CA 1
ATOM 731 C C . LYS A 1 94 ? -5.876 14.614 9.854 1.00 98.25 94 LYS A C 1
ATOM 733 O O . LYS A 1 94 ? -6.691 14.986 10.696 1.00 98.25 94 LYS A O 1
ATOM 738 N N . ILE A 1 95 ? -5.288 13.416 9.885 1.00 98.06 95 ILE A N 1
ATOM 739 C CA . ILE A 1 95 ? -5.501 12.439 10.962 1.00 98.06 95 ILE A CA 1
ATOM 740 C C . ILE A 1 95 ? -4.967 12.989 12.289 1.00 98.06 95 ILE A C 1
ATOM 742 O O . ILE A 1 95 ? -5.717 13.005 13.265 1.00 98.06 95 ILE A O 1
ATOM 746 N N . TYR A 1 96 ? -3.729 13.496 12.324 1.00 98.00 96 TYR A N 1
ATOM 747 C CA . TYR A 1 96 ? -3.152 14.104 13.535 1.00 98.00 96 TYR A CA 1
ATOM 748 C C . TYR A 1 96 ? -4.002 15.274 14.041 1.00 98.00 96 TYR A C 1
ATOM 750 O O . TYR A 1 96 ? -4.440 15.276 15.193 1.00 98.00 96 TYR A O 1
ATOM 758 N N . LYS A 1 97 ? -4.369 16.190 13.138 1.00 97.94 97 LYS A N 1
ATOM 759 C CA . LYS A 1 97 ? -5.229 17.330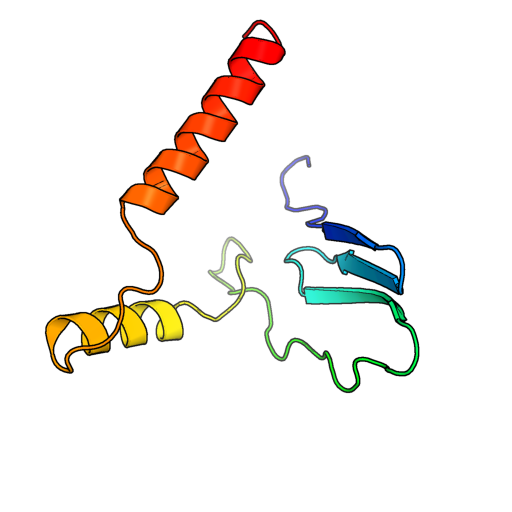 13.466 1.00 97.94 97 LYS A CA 1
ATOM 760 C C . LYS A 1 97 ? -6.593 16.900 14.014 1.00 97.94 97 LYS A C 1
ATOM 762 O O . LYS A 1 97 ? -7.090 17.515 14.954 1.00 97.94 97 LYS A O 1
ATOM 767 N N . ALA A 1 98 ? -7.211 15.868 13.436 1.00 98.00 98 ALA A N 1
ATOM 768 C CA . ALA A 1 98 ? -8.488 15.335 13.914 1.00 98.00 98 ALA A CA 1
ATOM 769 C C . ALA A 1 98 ? -8.362 14.648 15.285 1.00 98.00 98 ALA A C 1
ATOM 771 O O . ALA A 1 98 ? -9.299 14.700 16.079 1.00 98.00 98 ALA A O 1
ATOM 772 N N . ALA A 1 99 ? -7.207 14.045 15.576 1.00 96.81 99 ALA A N 1
ATOM 773 C CA . ALA A 1 99 ? -6.889 13.450 16.871 1.00 96.81 99 ALA A CA 1
ATOM 774 C C . ALA A 1 99 ? -6.512 14.487 17.951 1.00 96.81 99 ALA A C 1
ATOM 776 O O . ALA A 1 99 ? -6.380 14.119 19.118 1.00 96.81 99 ALA A O 1
ATOM 777 N N . GLY A 1 100 ? -6.365 15.768 17.588 1.00 93.00 100 GLY A N 1
ATOM 778 C CA . GLY A 1 100 ? -6.007 16.848 18.512 1.00 93.00 100 GLY A CA 1
ATOM 779 C C . GLY A 1 100 ? -4.533 16.850 18.926 1.00 93.00 100 GLY A C 1
ATOM 780 O O . GLY A 1 100 ? -4.212 17.381 19.990 1.00 93.00 100 GLY A O 1
ATOM 781 N N . VAL A 1 101 ? -3.670 16.242 18.108 1.00 73.50 101 VAL A N 1
ATOM 782 C CA . VAL A 1 101 ? -2.210 16.188 18.282 1.00 73.50 101 VAL A CA 1
ATOM 783 C C . VAL A 1 101 ? -1.536 17.086 17.253 1.00 73.50 101 VAL A C 1
ATOM 785 O O . VAL A 1 101 ? -2.027 17.132 16.100 1.00 73.50 101 VAL A O 1
#

Radius of gyration: 17.66 Å; Cα contacts (8 Å, |Δi|>4): 107; chains: 1; bounding box: 42×36×43 Å

Foldseek 3Di:
DPPAQDKDKDWDDDPFWIWIQMDSASQDRPDIDGHPDDDPPSHPPFFQDCPPVDGHYTDCVVVVVVQVCCVVPPVHDRPDDVVNVVVVVVVVVVVCVVVVD

Mean predicted aligned error: 5.95 Å

Nearest PDB structures (foldseek):
  3q2i-assembly1_A  TM=8.043E-01  e=8.454E-04  Chromobacterium violaceum
  3q2k-assembly1_E  TM=8.633E-01  e=1.843E-03  Bordetella pertussis Tohama I
  3q2k-assembly2_P  TM=8.610E-01  e=3.306E-03  Bordetella pertussis Tohama I
  3q2k-assembly2_M  TM=7.193E-01  e=1.332E-03  Bordetella pertussis Tohama I
  3q2k-assembly2_L  TM=8.675E-01  e=7.689E-03  Bordetella pertussis Tohama I

Sequence (101 aa):
SYERNMEGSLTLFCENGTVKIGGQYLNELEYQNIKDMELKDVSVEGKANDYGTYQGSMSNHDHVYENVIAVLEQNGQIGTSGYEGLKTVEIIEKIYKAAGV

Solvent-accessible surface area (backbone atoms only — not comparable to full-atom values): 6255 Å² total; per-residue (Å²): 114,81,100,48,83,71,66,33,74,52,74,48,84,51,100,61,32,38,42,28,36,19,46,63,69,56,54,32,75,76,41,78,49,46,70,100,54,77,92,72,86,69,67,60,88,61,65,55,37,74,71,84,89,49,74,44,61,69,82,57,63,65,61,55,51,51,39,52,50,30,38,77,77,62,79,38,69,78,85,79,49,73,66,60,55,49,52,53,52,54,50,53,53,52,51,37,54,74,72,74,96